Protein AF-A0A366JCV1-F1 (afdb_monomer_lite)

Foldseek 3Di:
DDDDDDDDDDPPDDPPVPPPPPVPPPVVVLVVLLVVLLVVLCVVLVVVLCVVCVPDDPVVSVVVSCVVSVVVSVVSSVVSVVVCVVVVVD

Secondary structure (DSSP, 8-state):
--------------------------HHHHHHHHHHHHHHHHHHHHHHHHHHTTTS-HHHHHHHHHHHHHHHHHHHHHHHHHHHHHHH--

Sequence (90 aa):
MSNYKRGQVETRGEFELVEVTKLPPKKWKMMLLVWVSIYPLLNIFFPLLTPYIGDFSLPIRLLIMTIIIVPIMSFVLGCLQKRCFFWLRK

InterPro domains:
  IPR060381 Y2318, C-terminal domain [PF27539] (24-88)

Structure (mmCIF, N/CA/C/O backbone):
data_AF-A0A366JCV1-F1
#
_entry.id   AF-A0A366JCV1-F1
#
loop_
_atom_site.group_PDB
_atom_site.id
_atom_site.type_symbol
_atom_site.label_atom_id
_atom_site.label_alt_id
_atom_site.label_comp_id
_atom_site.label_asym_id
_atom_site.label_entity_id
_atom_site.label_seq_id
_atom_site.pdbx_PDB_ins_code
_atom_site.Cartn_x
_atom_s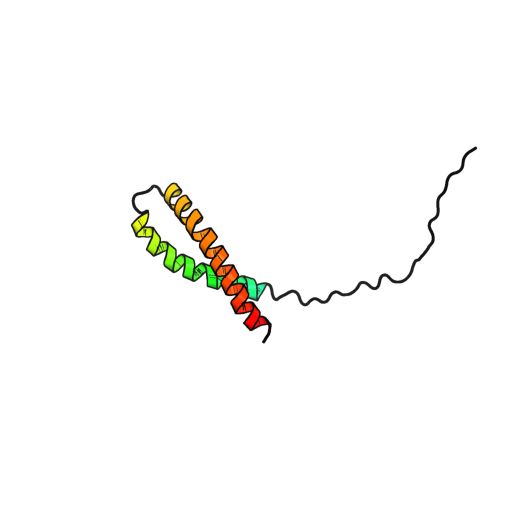ite.Cartn_y
_atom_site.Cartn_z
_atom_site.occupancy
_atom_site.B_iso_or_equiv
_atom_site.auth_seq_id
_atom_site.auth_comp_id
_atom_site.auth_asym_id
_atom_site.auth_atom_id
_atom_site.pdbx_PDB_model_num
ATOM 1 N N . MET A 1 1 ? 30.807 27.484 58.648 1.00 42.59 1 MET A N 1
ATOM 2 C CA . MET A 1 1 ? 30.595 26.146 58.059 1.00 42.59 1 MET A CA 1
ATOM 3 C C . MET A 1 1 ? 29.166 26.096 57.534 1.00 42.59 1 MET A C 1
ATOM 5 O O . MET A 1 1 ? 28.234 26.158 58.322 1.00 42.59 1 MET A O 1
ATOM 9 N N . SER A 1 2 ? 29.017 26.126 56.212 1.00 49.53 2 SER A N 1
ATOM 10 C CA . SER A 1 2 ? 27.755 26.001 55.475 1.00 49.53 2 SER A CA 1
ATOM 11 C C . SER A 1 2 ? 27.060 24.678 55.801 1.00 49.53 2 SER A C 1
ATOM 13 O O . SER A 1 2 ? 27.725 23.648 55.767 1.00 49.53 2 SER A O 1
ATOM 15 N N . ASN A 1 3 ? 25.749 24.690 56.058 1.00 47.22 3 ASN A N 1
ATOM 16 C CA . ASN A 1 3 ? 24.906 23.525 55.808 1.00 47.22 3 ASN A CA 1
ATOM 17 C C . ASN A 1 3 ? 23.585 23.964 55.170 1.00 47.22 3 ASN A C 1
ATOM 19 O O . ASN A 1 3 ? 22.848 24.815 55.659 1.00 47.22 3 ASN A O 1
ATOM 23 N N . TYR A 1 4 ? 23.388 23.396 53.994 1.00 49.88 4 TYR A N 1
ATOM 24 C CA . TYR A 1 4 ? 22.503 23.763 52.908 1.00 49.88 4 TYR A CA 1
ATOM 25 C C . TYR A 1 4 ? 21.162 23.014 53.022 1.00 49.88 4 TYR A C 1
ATOM 27 O O . TYR A 1 4 ? 21.140 21.819 53.296 1.00 49.88 4 TYR A O 1
ATOM 35 N N . LYS A 1 5 ? 20.057 23.736 52.780 1.00 56.47 5 LYS A N 1
ATOM 36 C CA . LYS A 1 5 ? 18.708 23.285 52.360 1.00 56.47 5 LYS A CA 1
ATOM 37 C C . LYS A 1 5 ? 18.534 21.775 52.069 1.00 56.47 5 LYS A C 1
ATOM 39 O O . LYS A 1 5 ? 19.063 21.301 51.062 1.00 56.47 5 LYS A O 1
ATOM 44 N N . ARG A 1 6 ? 17.634 21.070 52.778 1.00 49.34 6 ARG A N 1
ATOM 45 C CA . ARG A 1 6 ? 16.874 19.929 52.207 1.00 49.34 6 ARG A CA 1
ATOM 46 C C . ARG A 1 6 ? 15.760 19.410 53.125 1.00 49.34 6 ARG A C 1
ATOM 48 O O . ARG A 1 6 ? 16.005 19.210 54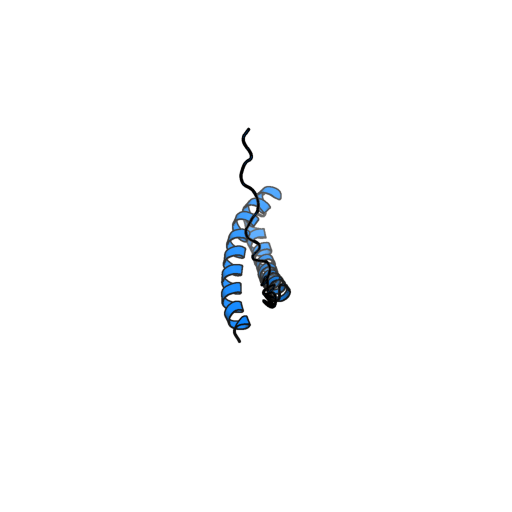.304 1.00 49.34 6 ARG A O 1
ATOM 55 N N . GLY A 1 7 ? 14.590 19.129 52.547 1.00 48.88 7 GLY A N 1
ATOM 56 C CA . GLY A 1 7 ? 13.458 18.456 53.204 1.00 48.88 7 GLY A CA 1
ATOM 57 C C . GLY A 1 7 ? 12.171 19.274 53.079 1.00 48.88 7 GLY A C 1
ATOM 58 O O . GLY A 1 7 ? 11.769 19.923 54.029 1.00 48.88 7 GLY A O 1
ATOM 59 N N . GLN A 1 8 ? 11.685 19.545 51.864 1.00 46.03 8 GLN A N 1
ATOM 60 C CA . GLN A 1 8 ? 10.674 18.708 51.194 1.00 46.03 8 GLN A CA 1
ATOM 61 C C . GLN A 1 8 ? 9.427 18.538 52.071 1.00 46.03 8 GLN A C 1
ATOM 63 O O . GLN A 1 8 ? 9.394 17.732 52.992 1.00 46.03 8 GLN A O 1
ATOM 68 N N . VAL A 1 9 ? 8.432 19.369 51.763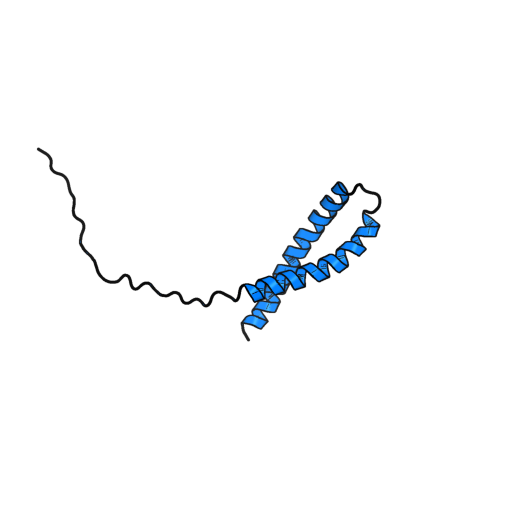 1.00 52.41 9 VAL A N 1
ATOM 69 C CA . VAL A 1 9 ? 7.097 19.387 52.352 1.00 52.41 9 VAL A CA 1
ATOM 70 C C . VAL A 1 9 ? 6.399 18.085 51.978 1.00 52.41 9 VAL A C 1
ATOM 72 O O . VAL A 1 9 ? 6.099 17.834 50.813 1.00 52.41 9 VAL A O 1
ATOM 75 N N . GLU A 1 10 ? 6.172 17.249 52.981 1.00 55.03 10 GLU A N 1
ATOM 76 C CA . GLU A 1 10 ? 5.416 16.011 52.888 1.00 55.03 10 GLU A CA 1
ATOM 77 C C . GLU A 1 10 ? 3.935 16.331 52.637 1.00 55.03 10 GLU A C 1
ATOM 79 O O . GLU A 1 10 ? 3.172 16.622 53.551 1.00 55.03 10 GLU A O 1
ATOM 84 N N . THR A 1 11 ? 3.530 16.312 51.367 1.00 53.69 11 THR A N 1
ATOM 85 C CA . THR A 1 11 ? 2.124 16.195 50.951 1.00 53.69 11 THR A CA 1
ATOM 86 C C . THR A 1 11 ? 1.946 14.801 50.371 1.00 53.69 11 THR A C 1
ATOM 88 O O . THR A 1 11 ? 2.092 14.549 49.178 1.00 53.69 11 THR A O 1
ATOM 91 N N . ARG A 1 12 ? 1.733 13.854 51.284 1.00 57.34 12 ARG A N 1
ATOM 92 C CA . ARG A 1 12 ? 1.509 12.438 51.011 1.00 57.34 12 ARG A CA 1
ATOM 93 C C . ARG A 1 12 ? 0.027 12.156 51.251 1.00 57.34 12 ARG A C 1
ATOM 95 O O . ARG A 1 12 ? -0.398 12.112 52.398 1.00 57.34 12 ARG A O 1
ATOM 102 N N . GLY A 1 13 ? -0.736 11.985 50.175 1.00 58.84 13 GLY A N 1
ATOM 103 C CA . GLY A 1 13 ? -2.147 11.588 50.232 1.00 58.84 13 GLY A CA 1
ATOM 104 C C . GLY A 1 13 ? -2.971 12.275 49.153 1.00 58.84 13 GLY A C 1
ATOM 105 O O . GLY A 1 13 ? -3.411 13.396 49.365 1.00 58.84 13 GLY A O 1
ATOM 106 N N . GLU A 1 14 ? -3.015 11.648 47.973 1.00 56.75 14 GLU A N 1
ATOM 107 C CA . GLU A 1 14 ? -4.197 11.419 47.111 1.00 56.75 14 GLU A CA 1
ATOM 108 C C . GLU A 1 14 ? -3.764 11.233 45.641 1.00 56.75 14 GLU A C 1
ATOM 110 O O . GLU A 1 14 ? -4.195 11.931 44.726 1.00 56.75 14 GLU A O 1
ATOM 115 N N . PHE A 1 15 ? -2.869 10.273 45.385 1.00 61.31 15 PHE A N 1
ATOM 116 C CA . PHE A 1 15 ? -2.787 9.676 44.050 1.00 61.31 15 PHE A CA 1
ATOM 117 C C . PHE A 1 15 ? -3.880 8.611 43.972 1.00 61.31 15 PHE A C 1
ATOM 119 O O . PHE A 1 15 ? -3.599 7.415 44.013 1.00 61.31 15 PHE A O 1
ATOM 126 N N . GLU A 1 16 ? -5.134 9.055 43.871 1.00 59.47 16 GLU A N 1
ATOM 127 C CA . GLU A 1 16 ? -6.149 8.255 43.196 1.00 59.47 16 GLU A CA 1
ATOM 128 C C . GLU A 1 16 ? -5.577 7.975 41.808 1.00 59.47 16 GLU A C 1
ATOM 130 O O . GLU A 1 16 ? -5.448 8.870 40.965 1.00 59.47 16 GLU A O 1
ATOM 135 N N . LEU A 1 17 ? -5.138 6.742 41.582 1.00 58.62 17 LEU A N 1
ATOM 136 C CA . LEU A 1 17 ? -4.900 6.253 40.244 1.00 58.62 17 LEU A CA 1
ATOM 137 C C . LEU A 1 17 ? -6.246 6.350 39.544 1.00 58.62 17 LEU A C 1
ATOM 139 O O . LEU A 1 17 ? -7.111 5.509 39.730 1.00 58.62 17 LEU A O 1
ATOM 143 N N . VAL A 1 18 ? -6.450 7.444 38.806 1.00 55.25 18 VAL A N 1
ATOM 144 C CA . VAL A 1 18 ? -7.609 7.609 37.941 1.00 55.25 18 VAL A CA 1
ATOM 145 C C . VAL A 1 18 ? -7.581 6.388 37.042 1.00 55.25 18 VAL A C 1
ATOM 147 O O . VAL A 1 18 ? -6.754 6.289 36.132 1.00 55.25 18 VAL A O 1
ATOM 150 N N . GLU A 1 19 ? -8.425 5.414 37.364 1.00 59.84 19 GLU A N 1
ATOM 151 C CA . GLU A 1 19 ? -8.573 4.199 36.601 1.00 59.84 19 GLU A CA 1
ATOM 152 C C . GLU A 1 19 ? -9.271 4.648 35.324 1.00 59.84 19 GLU A C 1
ATOM 154 O O . GLU A 1 19 ? -10.495 4.719 35.220 1.00 59.84 19 GLU A O 1
ATOM 159 N N . VAL A 1 20 ? -8.467 5.097 34.358 1.00 59.16 20 VAL A N 1
ATOM 160 C CA . VAL A 1 20 ? -8.928 5.453 33.027 1.00 59.16 20 VAL A CA 1
ATOM 161 C C . VAL A 1 20 ? -9.313 4.135 32.366 1.00 59.16 20 VAL A C 1
ATOM 163 O O . VAL A 1 20 ? -8.613 3.615 31.500 1.00 59.16 20 VAL A O 1
ATOM 166 N N . THR A 1 21 ? -10.467 3.596 32.748 1.00 51.88 21 THR A N 1
ATOM 167 C CA . THR A 1 21 ? -11.199 2.566 32.018 1.00 51.88 21 THR A CA 1
ATOM 168 C C . THR A 1 21 ? -11.801 3.207 30.767 1.00 51.88 21 THR A C 1
ATOM 170 O O . THR A 1 21 ? -12.991 3.139 30.471 1.00 51.88 21 THR A O 1
ATOM 173 N N . LYS A 1 22 ? -10.944 3.827 29.947 1.00 46.38 22 LYS A N 1
ATOM 174 C CA . LYS A 1 22 ? -11.229 3.972 28.527 1.00 46.38 22 LYS A CA 1
ATOM 175 C C . LYS A 1 22 ? -11.216 2.554 27.997 1.00 46.38 22 LYS A C 1
ATOM 177 O O . LYS A 1 22 ? -10.140 2.027 27.730 1.00 46.38 22 LYS A O 1
ATOM 182 N N . LEU A 1 23 ? -12.397 1.938 27.885 1.00 55.44 23 LEU A N 1
ATOM 183 C CA . LEU A 1 23 ? -12.593 0.727 27.093 1.00 55.44 23 LEU A CA 1
ATOM 184 C C . LEU A 1 23 ? -11.775 0.921 25.812 1.00 55.44 23 LEU A C 1
ATOM 186 O O . LEU A 1 23 ? -12.105 1.822 25.031 1.00 55.44 23 LEU A O 1
ATOM 190 N N . PRO A 1 24 ? -10.656 0.195 25.635 1.00 57.25 24 PRO A N 1
ATOM 191 C CA . PRO A 1 24 ? -9.771 0.460 24.522 1.00 57.25 24 PRO A CA 1
ATOM 192 C C . PRO A 1 24 ? -10.622 0.274 23.269 1.00 57.25 24 PRO A C 1
ATOM 194 O O . PRO A 1 24 ? -11.303 -0.755 23.162 1.00 57.25 24 PRO A O 1
ATOM 197 N N . PRO A 1 25 ? -10.667 1.264 22.355 1.00 57.09 25 PRO A N 1
ATOM 198 C CA . PRO A 1 25 ? -11.472 1.154 21.146 1.00 57.09 25 PRO A CA 1
ATOM 199 C C . PRO A 1 25 ? -11.142 -0.197 20.523 1.00 57.09 25 PRO A C 1
ATOM 201 O O . PRO A 1 25 ? -9.959 -0.489 20.351 1.00 57.09 25 PRO A O 1
ATOM 204 N N . LYS A 1 26 ? -12.154 -1.062 20.325 1.00 63.41 26 LYS A N 1
ATOM 205 C CA . LYS A 1 26 ? -11.963 -2.481 19.970 1.00 63.41 26 LYS A CA 1
ATOM 206 C C . LYS A 1 26 ? -11.001 -2.576 18.782 1.00 63.41 26 LYS A C 1
ATOM 208 O O . LYS A 1 26 ? -11.429 -2.463 17.634 1.00 63.41 26 LYS A O 1
ATOM 213 N N . LYS A 1 27 ? -9.711 -2.800 19.066 1.00 68.69 27 LYS A N 1
ATOM 214 C CA . LYS A 1 27 ? -8.610 -2.774 18.087 1.00 68.69 27 LYS A CA 1
ATOM 215 C C . LYS A 1 27 ? -8.881 -3.747 16.942 1.00 68.69 27 LYS A C 1
ATOM 217 O O . LYS A 1 27 ? -8.556 -3.477 15.793 1.00 68.69 27 LYS A O 1
ATOM 222 N N . TRP A 1 28 ? -9.592 -4.830 17.249 1.00 76.81 28 TRP A N 1
ATOM 223 C CA . TRP A 1 28 ? -9.991 -5.834 16.276 1.00 76.81 28 TRP A CA 1
ATOM 224 C C . TRP A 1 28 ? -10.980 -5.323 15.215 1.00 76.81 28 TRP A C 1
ATOM 226 O O . TRP A 1 28 ? -10.858 -5.697 14.053 1.00 76.81 28 TRP A O 1
ATOM 236 N N . LYS A 1 29 ? -11.898 -4.403 15.562 1.00 75.00 29 LYS A N 1
ATOM 237 C CA . LYS A 1 29 ? -12.797 -3.770 14.576 1.00 75.00 29 LYS A CA 1
ATOM 238 C C . LYS A 1 29 ? -12.012 -2.900 13.593 1.00 75.00 29 LYS A C 1
ATOM 240 O O . LYS A 1 29 ? -12.304 -2.919 12.404 1.00 75.00 29 LYS A O 1
ATOM 245 N N . MET A 1 30 ? -11.001 -2.174 14.077 1.00 74.88 30 MET A N 1
ATOM 246 C CA . MET A 1 30 ? -10.103 -1.396 13.215 1.00 74.88 30 MET A CA 1
ATOM 247 C C . MET A 1 30 ? -9.263 -2.304 12.314 1.00 74.88 30 MET A C 1
ATOM 249 O O . MET A 1 30 ? -9.138 -2.030 11.127 1.00 74.88 30 MET A O 1
ATOM 253 N N . MET A 1 31 ? -8.741 -3.409 12.849 1.00 81.06 31 MET A N 1
ATOM 254 C CA . MET A 1 31 ? -7.927 -4.358 12.086 1.00 81.06 31 MET A CA 1
ATOM 255 C C . MET A 1 31 ? -8.733 -5.035 10.965 1.00 81.06 31 MET A C 1
ATOM 257 O O . MET A 1 31 ? -8.261 -5.103 9.834 1.00 81.06 31 MET A O 1
ATOM 261 N N . LEU A 1 32 ? -9.978 -5.444 11.245 1.00 82.88 32 LEU A N 1
ATOM 262 C CA . LEU A 1 32 ? -10.905 -5.947 10.225 1.00 82.88 32 LEU A CA 1
ATOM 263 C C . LEU A 1 32 ? -11.254 -4.882 9.187 1.00 82.88 32 LEU A C 1
ATOM 265 O O . LEU A 1 32 ? -11.308 -5.194 8.004 1.00 82.88 32 LEU A O 1
ATOM 269 N N . LEU A 1 33 ? -11.461 -3.632 9.606 1.00 78.69 33 LEU A N 1
ATOM 270 C CA . LEU A 1 33 ? -11.769 -2.544 8.683 1.00 78.69 33 LEU A CA 1
ATOM 271 C C . LEU A 1 33 ? -10.622 -2.298 7.703 1.00 78.69 33 LEU A C 1
ATOM 273 O O . LEU A 1 33 ? -10.856 -2.204 6.504 1.00 78.69 33 LEU A O 1
ATOM 277 N N . VAL A 1 34 ? -9.387 -2.243 8.209 1.00 82.19 34 VAL A N 1
ATOM 278 C CA . VAL A 1 34 ? -8.177 -2.140 7.385 1.00 82.19 34 VAL A CA 1
ATOM 279 C C . VAL A 1 34 ? -8.091 -3.334 6.435 1.00 82.19 34 VAL A C 1
ATOM 281 O O . VAL A 1 34 ? -7.905 -3.145 5.237 1.00 82.19 34 VAL A O 1
ATOM 284 N N . TRP A 1 35 ? -8.287 -4.553 6.938 1.00 84.69 35 TRP A N 1
ATOM 285 C CA . TRP A 1 35 ? -8.192 -5.775 6.139 1.00 84.69 35 TRP A CA 1
ATOM 286 C C . TRP A 1 35 ? -9.228 -5.831 5.005 1.00 84.69 35 TRP A C 1
ATOM 288 O O . TRP A 1 35 ? -8.864 -6.050 3.849 1.00 84.69 35 TRP A O 1
ATOM 298 N N . VAL A 1 36 ? -10.496 -5.534 5.311 1.00 84.19 36 VAL A N 1
ATOM 299 C CA . VAL A 1 36 ? -11.599 -5.443 4.337 1.00 84.19 36 VAL A CA 1
ATOM 300 C C . VAL A 1 36 ? -11.412 -4.274 3.372 1.00 84.19 36 VAL A C 1
ATOM 302 O O . VAL A 1 36 ? -11.935 -4.317 2.270 1.00 84.19 36 VAL A O 1
ATOM 305 N N . SER A 1 37 ? -10.660 -3.240 3.744 1.00 83.00 37 SER A N 1
ATOM 306 C CA . SER A 1 37 ? -10.315 -2.135 2.847 1.00 83.00 37 SER A CA 1
ATOM 307 C C . SER A 1 37 ? -9.206 -2.522 1.867 1.00 83.00 37 SER A C 1
ATOM 309 O O . SER A 1 37 ? -9.287 -2.242 0.674 1.00 83.00 37 SER A O 1
ATOM 311 N N . ILE A 1 38 ? -8.167 -3.190 2.375 1.00 84.25 38 ILE A N 1
ATOM 312 C CA . ILE A 1 38 ? -6.969 -3.553 1.615 1.00 84.25 38 ILE A CA 1
ATOM 313 C C . ILE A 1 38 ? -7.280 -4.650 0.598 1.00 84.25 38 ILE A C 1
ATOM 315 O O . ILE A 1 38 ? -6.920 -4.512 -0.567 1.00 84.25 38 ILE A O 1
ATOM 319 N N . TYR A 1 39 ? -7.951 -5.725 1.018 1.00 84.94 39 TYR A N 1
ATOM 320 C CA . TYR A 1 39 ? -8.191 -6.903 0.181 1.00 84.94 39 TYR A CA 1
ATOM 321 C C . TYR A 1 39 ? -8.880 -6.602 -1.169 1.00 84.94 39 TYR A C 1
ATOM 323 O O . TYR A 1 39 ? -8.320 -6.969 -2.205 1.00 84.94 39 TYR A O 1
ATOM 331 N N . PRO A 1 40 ? -10.040 -5.915 -1.221 1.00 85.69 40 PRO A N 1
ATOM 332 C CA . PRO A 1 40 ? -10.697 -5.592 -2.483 1.00 85.69 40 PRO A CA 1
ATOM 333 C C . PRO A 1 40 ? -9.908 -4.565 -3.291 1.00 85.69 40 PRO A C 1
ATOM 335 O O . PRO A 1 40 ? -9.904 -4.650 -4.515 1.00 85.69 40 PRO A O 1
ATOM 338 N N . LEU A 1 41 ? -9.197 -3.637 -2.637 1.00 84.31 41 LEU A N 1
ATOM 339 C CA . LEU A 1 41 ? -8.296 -2.728 -3.340 1.00 84.31 41 LEU A CA 1
ATOM 340 C C . LEU A 1 41 ? -7.239 -3.522 -4.095 1.00 84.31 41 LEU A C 1
ATOM 342 O O . LEU A 1 41 ? -7.107 -3.354 -5.299 1.00 84.31 41 LEU A O 1
ATOM 346 N N . LEU A 1 42 ? -6.533 -4.428 -3.423 1.00 84.69 42 LEU A N 1
ATOM 347 C CA . LEU A 1 42 ? -5.537 -5.262 -4.086 1.00 84.69 42 LEU A CA 1
ATOM 348 C C . LEU A 1 42 ? -6.168 -6.062 -5.228 1.00 84.69 42 LEU A C 1
ATOM 350 O O . LEU A 1 42 ? -5.651 -6.028 -6.337 1.00 84.69 42 LEU A O 1
ATOM 354 N N . ASN A 1 43 ? -7.315 -6.699 -5.000 1.00 88.81 43 ASN A N 1
ATOM 355 C CA . ASN A 1 43 ? -7.975 -7.512 -6.022 1.00 88.81 43 ASN A CA 1
ATOM 356 C C . ASN A 1 43 ? -8.404 -6.702 -7.264 1.00 88.81 43 ASN A C 1
ATOM 358 O O . ASN A 1 43 ? -8.433 -7.239 -8.361 1.00 88.81 43 ASN A O 1
ATOM 362 N N . ILE A 1 44 ? -8.680 -5.402 -7.127 1.00 87.06 44 ILE A N 1
ATOM 363 C CA . ILE A 1 44 ? -8.979 -4.516 -8.264 1.00 87.06 44 ILE A CA 1
ATOM 364 C C . ILE A 1 44 ? -7.688 -3.980 -8.895 1.00 87.06 44 ILE A C 1
ATOM 366 O O . ILE A 1 44 ? -7.515 -4.037 -10.110 1.00 87.06 44 ILE A O 1
ATOM 370 N N . PHE A 1 45 ? -6.757 -3.471 -8.087 1.00 84.06 45 PHE A N 1
ATOM 371 C CA . PHE A 1 45 ? -5.545 -2.805 -8.567 1.00 84.06 45 PHE A CA 1
ATOM 372 C C . PHE A 1 45 ? -4.536 -3.772 -9.194 1.00 84.06 45 PHE A C 1
ATOM 374 O O . PHE A 1 45 ? -3.890 -3.403 -10.174 1.00 84.06 45 PHE A O 1
ATOM 381 N N . PHE A 1 46 ? -4.407 -5.000 -8.682 1.00 82.31 46 PHE A N 1
ATOM 382 C CA . PHE A 1 46 ? -3.511 -6.010 -9.253 1.00 82.31 46 PHE A CA 1
ATOM 383 C C . PHE A 1 46 ? -3.834 -6.302 -10.725 1.00 82.31 46 PHE A C 1
ATOM 385 O O . PHE A 1 46 ? -2.960 -6.062 -11.562 1.00 82.31 46 PHE A O 1
ATOM 392 N N . PRO A 1 47 ? -5.046 -6.759 -11.097 1.00 87.50 47 PRO A N 1
ATOM 393 C CA . PRO A 1 47 ? -5.376 -7.015 -12.494 1.00 87.50 47 PRO A CA 1
ATOM 394 C C . PRO A 1 47 ? -5.457 -5.731 -13.321 1.00 87.50 47 PRO A C 1
ATOM 396 O O . PRO A 1 47 ? -5.180 -5.793 -14.510 1.00 87.50 47 PRO A O 1
ATOM 399 N N . LEU A 1 48 ? -5.766 -4.572 -12.723 1.00 85.50 48 LEU A N 1
ATOM 400 C CA . LEU A 1 48 ? -5.822 -3.299 -13.449 1.00 85.50 48 LEU A CA 1
ATOM 401 C C . LEU A 1 48 ? -4.434 -2.803 -13.869 1.00 85.50 48 LEU A C 1
ATOM 403 O O . LEU A 1 48 ? -4.278 -2.338 -14.987 1.00 85.50 48 LEU A O 1
ATOM 407 N N . LEU A 1 49 ? -3.417 -2.907 -13.010 1.00 79.62 49 LEU A N 1
ATOM 408 C CA . LEU A 1 49 ? -2.049 -2.459 -13.321 1.00 79.62 49 LEU A CA 1
ATOM 409 C C . LEU A 1 49 ? -1.192 -3.581 -13.956 1.00 79.62 49 LEU A C 1
ATOM 411 O O . LEU A 1 49 ? -0.102 -3.316 -14.474 1.00 79.62 49 LEU A O 1
ATOM 415 N N . THR A 1 50 ? -1.674 -4.832 -13.962 1.00 78.56 50 THR A N 1
ATOM 416 C CA . THR A 1 50 ? -1.054 -5.961 -14.689 1.00 78.56 50 THR A CA 1
ATOM 417 C C . THR A 1 50 ? -0.920 -5.746 -16.218 1.00 78.56 50 THR A C 1
ATOM 419 O O . THR A 1 50 ? 0.119 -6.095 -16.780 1.00 78.56 50 THR A O 1
ATOM 422 N N . PRO A 1 51 ? -1.878 -5.135 -16.930 1.00 81.12 51 PRO A N 1
ATOM 423 C CA . PRO A 1 51 ? -1.698 -4.795 -18.341 1.00 81.12 51 PRO A CA 1
ATOM 424 C C . PRO A 1 51 ? -0.811 -3.558 -18.560 1.00 81.12 51 PRO A C 1
ATOM 426 O O . PRO A 1 51 ? -0.044 -3.538 -19.510 1.00 81.12 51 PRO A O 1
ATOM 429 N N . TYR A 1 52 ? -0.844 -2.546 -17.683 1.00 77.81 52 TYR A N 1
ATOM 430 C CA . TYR A 1 52 ? -0.113 -1.281 -17.908 1.00 77.81 52 TYR A CA 1
ATOM 431 C C . TYR A 1 52 ? 1.401 -1.361 -17.702 1.00 77.81 52 TYR A C 1
ATOM 433 O O . TYR A 1 52 ? 2.142 -0.507 -18.176 1.00 77.81 52 TYR A O 1
ATOM 441 N N . ILE A 1 53 ? 1.856 -2.338 -16.921 1.00 73.12 53 ILE A N 1
ATOM 442 C CA . ILE A 1 53 ? 3.241 -2.404 -16.433 1.00 73.12 53 ILE A CA 1
ATOM 443 C C . ILE A 1 53 ? 3.851 -3.783 -16.746 1.00 73.12 53 ILE A C 1
ATOM 445 O O . ILE A 1 53 ? 4.814 -4.207 -16.113 1.00 73.12 53 ILE A O 1
ATOM 449 N N . GLY A 1 54 ? 3.221 -4.529 -17.665 1.00 71.75 54 GLY A N 1
ATOM 450 C CA . GLY A 1 54 ? 3.600 -5.900 -18.023 1.00 71.75 54 GLY A CA 1
ATOM 451 C C . GLY A 1 54 ? 4.975 -5.984 -18.674 1.00 71.75 54 GLY A C 1
ATOM 452 O O . GLY A 1 54 ? 5.672 -6.973 -18.480 1.00 71.75 54 GLY A O 1
ATOM 453 N N . ASP A 1 55 ? 5.374 -4.913 -19.357 1.00 77.75 55 ASP A N 1
ATOM 454 C CA . ASP A 1 55 ? 6.623 -4.832 -20.114 1.00 77.75 55 ASP A CA 1
ATOM 455 C C . ASP A 1 55 ? 7.838 -4.412 -19.267 1.00 77.75 55 ASP A C 1
ATOM 457 O O . ASP A 1 55 ? 8.976 -4.490 -19.727 1.00 77.75 55 ASP A O 1
ATOM 461 N N . PHE A 1 56 ? 7.628 -3.972 -18.020 1.00 76.94 56 PHE A N 1
ATOM 462 C CA . PHE A 1 56 ? 8.713 -3.545 -17.131 1.00 76.94 56 PHE A CA 1
ATOM 463 C C . PHE A 1 56 ? 9.194 -4.678 -16.221 1.00 76.94 56 PHE A C 1
ATOM 465 O O . PHE A 1 56 ? 8.435 -5.562 -15.821 1.00 76.94 56 PHE A O 1
ATOM 472 N N . SER A 1 57 ? 10.466 -4.610 -15.818 1.00 81.06 57 SER A N 1
ATOM 473 C CA . SER A 1 57 ? 11.025 -5.544 -14.843 1.00 81.06 57 SER A CA 1
ATOM 474 C C . SER A 1 57 ? 10.258 -5.488 -13.514 1.00 81.06 57 SER A C 1
ATOM 476 O O . SER A 1 57 ? 9.819 -4.431 -13.048 1.00 81.06 57 SER A O 1
ATOM 478 N N . LEU A 1 58 ? 10.119 -6.656 -12.885 1.00 80.62 58 LEU A N 1
ATOM 479 C CA . LEU A 1 58 ? 9.378 -6.874 -11.638 1.00 80.62 58 LEU A CA 1
ATOM 480 C C . LEU A 1 58 ? 9.628 -5.801 -10.544 1.00 80.62 58 LEU A C 1
ATOM 482 O O . LEU A 1 58 ? 8.647 -5.298 -9.990 1.00 80.62 58 LEU A O 1
ATOM 486 N N . PRO A 1 59 ? 10.876 -5.370 -10.246 1.00 84.44 59 PRO A N 1
ATOM 487 C CA . PRO A 1 59 ? 11.111 -4.357 -9.211 1.00 84.44 59 PRO A CA 1
ATOM 488 C C . PRO A 1 59 ? 10.586 -2.958 -9.573 1.00 84.44 59 PRO A C 1
ATOM 490 O O . PRO A 1 59 ? 10.037 -2.270 -8.713 1.00 84.44 59 PRO A O 1
ATOM 493 N N . ILE A 1 60 ? 10.704 -2.535 -10.835 1.00 85.50 60 ILE A N 1
ATOM 494 C CA . ILE A 1 60 ? 10.236 -1.215 -11.300 1.00 85.50 60 ILE A CA 1
ATOM 495 C C . ILE A 1 60 ? 8.713 -1.165 -11.272 1.00 85.50 60 ILE A C 1
ATOM 497 O O . ILE A 1 60 ? 8.110 -0.190 -10.820 1.00 85.50 60 ILE A O 1
ATOM 501 N N . ARG A 1 61 ? 8.090 -2.269 -11.683 1.00 83.50 61 ARG A N 1
ATOM 502 C CA . ARG A 1 61 ? 6.647 -2.439 -11.610 1.00 83.50 61 ARG A CA 1
ATOM 503 C C . ARG A 1 61 ? 6.117 -2.275 -10.193 1.00 83.50 61 ARG A C 1
ATOM 505 O O . ARG A 1 61 ? 5.150 -1.546 -9.984 1.00 83.50 61 ARG A O 1
ATOM 512 N N . LEU A 1 62 ? 6.760 -2.929 -9.229 1.00 85.56 62 LEU A N 1
ATOM 513 C CA . LEU A 1 62 ? 6.399 -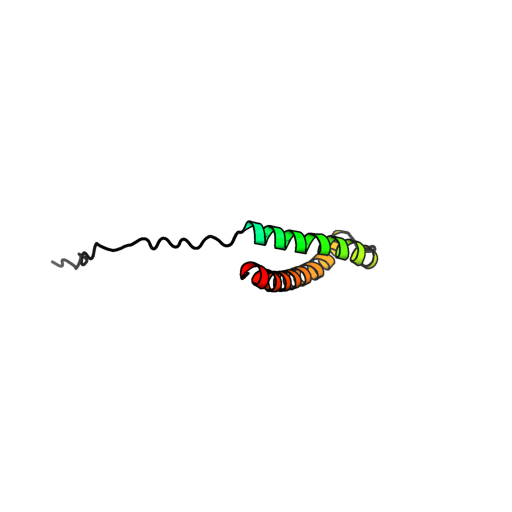2.831 -7.817 1.00 85.56 62 LEU A CA 1
ATOM 514 C C . LEU A 1 62 ? 6.580 -1.411 -7.276 1.00 85.56 62 LEU A C 1
ATOM 516 O O . LEU A 1 62 ? 5.724 -0.938 -6.530 1.00 85.56 62 LEU A O 1
ATOM 520 N N . LEU A 1 63 ? 7.641 -0.706 -7.674 1.00 89.25 63 LEU A N 1
ATOM 521 C CA . LEU A 1 63 ? 7.858 0.684 -7.272 1.00 89.25 63 LEU A CA 1
ATOM 522 C C . LEU A 1 63 ? 6.690 1.580 -7.718 1.00 89.25 63 LEU A C 1
ATOM 524 O O . LEU A 1 63 ? 6.098 2.287 -6.906 1.00 89.25 63 LEU A O 1
ATOM 528 N N . ILE A 1 64 ? 6.308 1.497 -8.994 1.00 86.19 64 ILE A N 1
ATOM 529 C CA . ILE A 1 64 ? 5.207 2.288 -9.562 1.00 86.19 64 ILE A CA 1
ATOM 530 C C . ILE A 1 64 ? 3.875 1.896 -8.911 1.00 86.19 64 ILE A C 1
ATOM 532 O O . ILE A 1 64 ? 3.102 2.760 -8.496 1.00 86.19 64 ILE A O 1
ATOM 536 N N . MET A 1 65 ? 3.622 0.591 -8.765 1.00 83.56 65 MET A N 1
ATOM 537 C CA . MET A 1 65 ? 2.418 0.086 -8.107 1.00 83.56 65 MET A CA 1
ATOM 538 C C . MET A 1 65 ? 2.299 0.590 -6.672 1.00 83.56 65 MET A C 1
ATOM 540 O O . MET A 1 65 ? 1.237 1.064 -6.288 1.00 83.56 65 MET A O 1
ATOM 544 N N . THR A 1 66 ? 3.363 0.520 -5.877 1.00 87.88 66 THR A N 1
ATOM 545 C CA . THR A 1 66 ? 3.324 0.939 -4.468 1.00 87.88 66 THR A CA 1
ATOM 546 C C . THR A 1 66 ? 3.151 2.446 -4.330 1.00 87.88 66 THR A C 1
ATOM 548 O O . THR A 1 66 ? 2.322 2.875 -3.530 1.00 87.88 66 THR A O 1
ATOM 551 N N . ILE A 1 67 ? 3.824 3.247 -5.164 1.00 90.94 67 ILE A N 1
ATOM 552 C CA . ILE A 1 67 ? 3.649 4.707 -5.195 1.00 90.94 67 ILE A CA 1
ATOM 553 C C . ILE A 1 67 ? 2.193 5.103 -5.471 1.00 90.94 67 ILE A C 1
ATOM 555 O O . ILE A 1 67 ? 1.735 6.101 -4.925 1.00 90.94 67 ILE A O 1
ATOM 559 N N . ILE A 1 68 ? 1.453 4.333 -6.274 1.00 88.19 68 ILE A N 1
ATOM 560 C CA . ILE A 1 68 ? 0.043 4.608 -6.592 1.00 88.19 68 ILE A CA 1
ATOM 561 C C . ILE A 1 68 ? -0.899 4.003 -5.540 1.00 88.19 68 ILE A C 1
ATOM 563 O O . ILE A 1 68 ? -1.810 4.669 -5.052 1.00 88.19 68 ILE A O 1
ATOM 567 N N . ILE A 1 69 ? -0.687 2.742 -5.161 1.00 86.25 69 ILE A N 1
ATOM 568 C CA . ILE A 1 69 ? -1.574 1.998 -4.257 1.00 86.25 69 ILE A CA 1
ATOM 569 C C . ILE A 1 69 ? -1.542 2.581 -2.844 1.00 86.25 69 ILE A C 1
ATOM 571 O O . ILE A 1 69 ? -2.595 2.703 -2.225 1.00 86.25 69 ILE A O 1
ATOM 575 N N . VAL A 1 70 ? -0.373 2.965 -2.325 1.00 88.31 70 VAL A N 1
ATOM 576 C CA . VAL A 1 70 ? -0.224 3.486 -0.955 1.00 88.31 70 VAL A CA 1
ATOM 577 C C . VAL A 1 70 ? -1.064 4.748 -0.696 1.00 88.31 70 VAL A C 1
ATOM 579 O O . VAL A 1 70 ? -1.840 4.741 0.265 1.00 88.31 70 VAL A O 1
ATOM 582 N N . PRO A 1 71 ? -0.984 5.824 -1.504 1.00 88.81 71 PRO A N 1
ATOM 583 C CA . PRO A 1 71 ? -1.803 7.013 -1.278 1.00 88.81 71 PRO A CA 1
ATOM 584 C C . PRO A 1 71 ? -3.296 6.726 -1.454 1.00 88.81 71 PRO A C 1
ATOM 586 O O . PRO A 1 71 ? -4.105 7.230 -0.673 1.00 88.81 71 PRO A O 1
ATOM 589 N N . ILE A 1 72 ? -3.671 5.866 -2.408 1.00 87.94 72 ILE A N 1
ATOM 590 C CA . ILE A 1 72 ? -5.067 5.454 -2.597 1.00 87.94 72 ILE A CA 1
ATOM 591 C C . ILE A 1 72 ? -5.569 4.692 -1.367 1.00 87.94 72 ILE A C 1
ATOM 593 O O . ILE A 1 72 ? 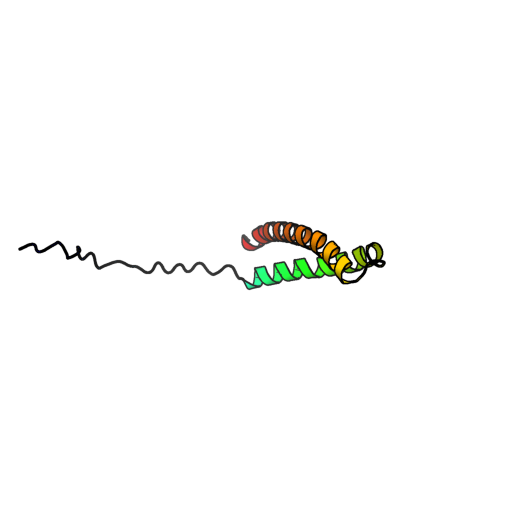-6.634 5.010 -0.843 1.00 87.94 72 ILE A O 1
ATOM 597 N N . MET A 1 73 ? -4.795 3.735 -0.852 1.00 86.00 73 MET A N 1
ATOM 598 C CA . MET A 1 73 ? -5.127 3.005 0.373 1.00 86.00 73 MET A CA 1
ATOM 599 C C . MET A 1 73 ? -5.280 3.940 1.567 1.00 86.00 73 MET A C 1
ATOM 601 O O . MET A 1 73 ? -6.240 3.797 2.319 1.00 86.00 73 MET A O 1
ATOM 605 N N . SER A 1 74 ? -4.378 4.911 1.727 1.00 84.88 74 SER A N 1
ATOM 606 C CA . SER A 1 74 ? -4.444 5.902 2.807 1.00 84.88 74 SER A CA 1
ATOM 607 C C . SER A 1 74 ? -5.728 6.739 2.730 1.00 84.88 74 SER A C 1
ATOM 609 O O . SER A 1 74 ? -6.431 6.917 3.729 1.00 84.88 74 SER A O 1
ATOM 611 N N . PHE A 1 75 ? -6.106 7.171 1.523 1.00 86.56 75 PHE A N 1
ATOM 612 C CA . PHE A 1 75 ? -7.349 7.903 1.289 1.00 86.56 75 PHE A CA 1
ATOM 613 C C . PHE A 1 75 ? -8.591 7.053 1.588 1.00 86.56 75 PHE A C 1
ATOM 615 O O . PHE A 1 75 ? -9.473 7.474 2.342 1.00 86.56 75 PHE A O 1
ATOM 622 N N . VAL A 1 76 ? -8.642 5.832 1.049 1.00 84.44 76 VAL A N 1
ATOM 623 C CA . VAL A 1 76 ? -9.754 4.895 1.253 1.00 84.44 76 VAL A CA 1
ATOM 624 C C . VAL A 1 76 ? -9.896 4.549 2.734 1.00 84.44 76 VAL A C 1
ATOM 626 O O . VAL A 1 76 ? -11.010 4.549 3.256 1.00 84.44 76 VAL A O 1
ATOM 629 N N . LEU A 1 77 ? -8.787 4.346 3.447 1.00 83.00 77 LEU A N 1
ATOM 630 C CA . LEU A 1 77 ? -8.801 4.093 4.882 1.00 83.00 77 LEU A CA 1
ATOM 631 C C . LEU A 1 77 ? -9.363 5.287 5.667 1.00 83.00 77 LEU A C 1
ATOM 633 O O . LEU A 1 77 ? -10.195 5.094 6.553 1.00 83.00 77 LEU A O 1
ATOM 637 N N . GLY A 1 78 ? -8.998 6.519 5.297 1.00 81.00 78 GLY A N 1
ATOM 638 C CA . GLY A 1 78 ? -9.594 7.732 5.861 1.00 81.00 78 GLY A CA 1
ATOM 639 C C . GLY A 1 78 ? -11.107 7.824 5.617 1.00 81.00 78 GLY A C 1
ATOM 640 O O . GLY A 1 78 ? -11.871 8.157 6.529 1.00 81.00 78 GLY A O 1
ATOM 641 N N . CYS A 1 79 ? -11.568 7.478 4.413 1.00 80.94 79 CYS A N 1
ATOM 642 C CA . CYS A 1 79 ? -12.992 7.420 4.070 1.00 80.94 79 CYS A CA 1
ATOM 643 C C . CYS A 1 79 ? -13.745 6.343 4.864 1.00 80.94 79 CYS A C 1
ATOM 645 O O . CYS A 1 79 ? -14.817 6.618 5.411 1.00 80.94 79 CYS A O 1
ATOM 647 N N . LEU A 1 80 ? -13.188 5.135 4.971 1.00 78.19 80 LEU A N 1
ATOM 648 C CA . LEU A 1 80 ? -13.788 4.042 5.736 1.00 78.19 80 LEU A CA 1
ATOM 649 C C . LEU A 1 80 ? -13.819 4.361 7.227 1.00 78.19 80 LEU A C 1
ATOM 651 O O . LEU A 1 80 ? -14.838 4.124 7.867 1.00 78.19 80 LEU A O 1
ATOM 655 N N . GLN A 1 81 ? -12.765 4.965 7.779 1.00 75.75 81 GLN A N 1
ATOM 656 C CA . GLN A 1 81 ? -12.745 5.380 9.179 1.00 75.75 81 GLN A CA 1
ATOM 657 C C . GLN A 1 81 ? -13.854 6.401 9.470 1.00 75.75 81 GLN A C 1
ATOM 659 O O . GLN A 1 81 ? -14.549 6.264 10.475 1.00 75.75 81 GLN A O 1
ATOM 664 N N . LYS A 1 82 ? -14.105 7.361 8.566 1.00 71.56 82 LYS A N 1
ATOM 665 C CA . LYS A 1 82 ? -15.245 8.294 8.672 1.00 71.56 82 LYS A CA 1
ATOM 666 C C . LYS A 1 82 ? -16.599 7.573 8.602 1.00 71.56 82 LYS A C 1
ATOM 668 O O . LYS A 1 82 ? -17.490 7.873 9.395 1.00 71.56 82 LYS A O 1
ATOM 673 N N . ARG A 1 83 ? -16.762 6.606 7.689 1.00 70.19 83 ARG A N 1
ATOM 674 C CA . ARG A 1 83 ? -18.002 5.811 7.546 1.00 70.19 83 ARG A CA 1
ATOM 675 C C . ARG A 1 83 ? -18.247 4.892 8.746 1.00 70.19 83 ARG A C 1
ATOM 677 O O . ARG A 1 83 ? -19.381 4.770 9.193 1.00 70.19 83 ARG A O 1
ATOM 684 N N . CYS A 1 84 ? -17.204 4.302 9.320 1.00 66.38 84 CYS A N 1
ATOM 685 C CA . CYS A 1 84 ? -17.303 3.435 10.492 1.00 66.38 84 CYS A CA 1
ATOM 686 C C . CYS A 1 84 ? -17.381 4.201 11.811 1.00 66.38 84 CYS A C 1
ATOM 688 O O . CYS A 1 84 ? -17.925 3.664 12.769 1.00 66.38 84 CYS A O 1
ATOM 690 N N . PHE A 1 85 ? -16.935 5.458 11.870 1.00 61.22 85 PHE A N 1
ATOM 691 C CA . PHE A 1 85 ? -17.204 6.330 13.016 1.00 61.22 85 PHE A CA 1
ATOM 692 C C . PHE A 1 85 ? -18.713 6.525 13.223 1.00 61.22 85 PHE A C 1
ATOM 694 O O . PHE A 1 85 ? -19.199 6.525 14.351 1.00 61.22 85 PHE A O 1
ATOM 701 N N . PHE A 1 86 ? -19.480 6.590 12.130 1.00 56.06 86 PHE A N 1
ATOM 702 C CA . PHE A 1 86 ? -20.942 6.585 12.183 1.00 56.06 86 PHE A CA 1
ATOM 703 C C . PHE A 1 86 ? -21.510 5.267 12.742 1.00 56.06 86 PHE A C 1
ATOM 705 O O . PHE A 1 86 ? -22.502 5.295 13.461 1.00 56.06 86 PHE A O 1
ATOM 712 N N . TRP A 1 87 ? -20.854 4.135 12.465 1.00 58.38 87 TRP A N 1
ATOM 713 C CA . TRP A 1 87 ? -21.234 2.807 12.966 1.00 58.38 87 TRP A CA 1
ATOM 714 C C . TRP A 1 87 ? -20.785 2.542 14.411 1.00 58.38 87 TRP A C 1
ATOM 716 O O . TRP A 1 87 ? -21.385 1.727 15.091 1.00 58.38 87 TRP A O 1
ATOM 726 N N . LEU A 1 88 ? -19.734 3.212 14.899 1.00 56.19 88 LEU A N 1
ATOM 727 C CA . LEU A 1 88 ? -19.278 3.107 16.292 1.00 56.19 88 LEU A CA 1
ATOM 728 C C . LEU A 1 88 ? -20.108 3.974 17.253 1.00 56.19 88 LEU A C 1
ATOM 730 O O . LEU A 1 88 ? -20.066 3.755 18.459 1.00 56.19 88 LEU A O 1
ATOM 734 N N . ARG A 1 89 ? -20.801 4.986 16.714 1.00 52.69 89 ARG A N 1
ATOM 735 C CA . ARG A 1 89 ? -21.645 5.932 17.459 1.00 52.69 89 ARG A CA 1
ATOM 736 C C . ARG A 1 89 ? -23.103 5.462 17.598 1.00 52.69 89 ARG A C 1
ATOM 738 O O . ARG A 1 89 ? -23.844 6.080 18.354 1.00 52.69 89 ARG A O 1
ATOM 745 N N . LYS A 1 90 ? -23.518 4.427 16.864 1.00 43.59 90 LYS A N 1
ATOM 746 C CA . LYS A 1 90 ? -24.840 3.797 16.977 1.00 43.59 90 LYS A CA 1
ATOM 747 C C . LYS A 1 90 ? -24.701 2.442 17.658 1.00 43.59 90 LYS A C 1
ATOM 749 O O . LYS A 1 90 ? -25.631 2.095 18.410 1.00 43.59 90 LYS A O 1
#

Organism: NCBI:txid491948

Radius of gyratio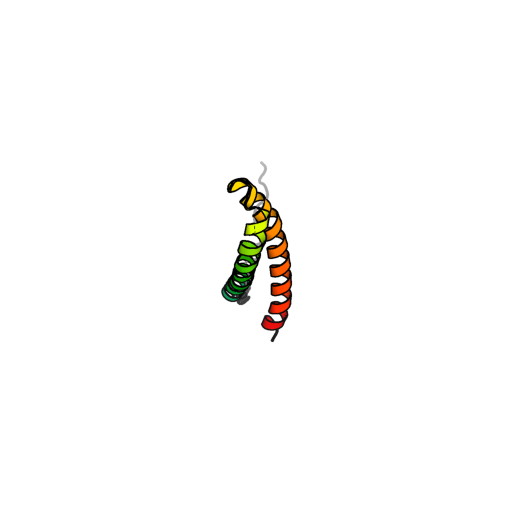n: 26.63 Å; chains: 1; bounding box: 55×34×78 Å

pLDDT: mean 72.13, std 14.33, range [42.59, 90.94]